Protein AF-A0A962QP21-F1 (afdb_monomer_lite)

Structure (mmCIF, N/CA/C/O backbone):
data_AF-A0A962QP21-F1
#
_entry.id   AF-A0A962QP21-F1
#
loop_
_atom_site.group_PDB
_atom_site.id
_atom_site.type_symbol
_atom_site.label_atom_id
_atom_site.label_alt_id
_atom_site.label_comp_id
_atom_site.label_asym_id
_atom_site.label_entity_id
_atom_site.label_seq_id
_atom_site.pdbx_PDB_ins_code
_atom_site.Cartn_x
_atom_site.Cartn_y
_atom_site.Cartn_z
_atom_site.occupancy
_atom_site.B_iso_or_equiv
_atom_site.auth_seq_id
_atom_site.auth_comp_id
_atom_site.auth_asym_id
_atom_site.auth_atom_id
_atom_site.pdbx_PDB_model_num
ATOM 1 N N . LEU A 1 1 ? -15.918 17.236 3.007 1.00 79.00 1 LEU A N 1
ATOM 2 C CA . LEU A 1 1 ? -15.354 15.909 3.318 1.00 79.00 1 LEU A CA 1
ATOM 3 C C . LEU A 1 1 ? -14.295 16.181 4.358 1.00 79.00 1 LEU A C 1
ATOM 5 O O . LEU A 1 1 ? -13.381 16.943 4.059 1.00 79.00 1 LEU A O 1
ATOM 9 N N . ASP A 1 2 ? -14.498 15.700 5.577 1.00 91.94 2 ASP A N 1
ATOM 10 C CA . ASP A 1 2 ? -13.584 15.998 6.675 1.00 91.94 2 ASP A CA 1
ATOM 11 C C . ASP A 1 2 ? -12.373 15.075 6.570 1.00 91.94 2 ASP A C 1
ATOM 13 O O . ASP A 1 2 ? -12.516 13.861 6.427 1.00 91.94 2 ASP A O 1
ATOM 17 N N . VAL A 1 3 ? -11.179 15.663 6.586 1.00 94.88 3 VAL A N 1
ATOM 18 C CA . VAL A 1 3 ? -9.908 14.940 6.514 1.00 94.88 3 VAL A CA 1
ATOM 19 C C . VAL A 1 3 ? -9.152 15.202 7.805 1.00 94.88 3 VAL A C 1
ATOM 21 O O . VAL A 1 3 ? -8.894 16.353 8.156 1.00 94.88 3 VAL A O 1
ATOM 24 N N . ILE A 1 4 ? -8.790 14.131 8.505 1.00 94.62 4 ILE A N 1
ATOM 25 C CA . ILE A 1 4 ? -8.028 14.197 9.750 1.00 94.62 4 ILE A CA 1
ATOM 26 C C . ILE A 1 4 ? -6.622 13.685 9.445 1.00 94.62 4 ILE A C 1
ATOM 28 O O . ILE A 1 4 ? -6.430 12.495 9.210 1.00 94.62 4 ILE A O 1
ATOM 32 N N . ALA A 1 5 ? -5.653 14.599 9.391 1.00 95.38 5 ALA A N 1
ATOM 33 C CA . ALA A 1 5 ? -4.266 14.290 9.068 1.00 95.38 5 ALA A CA 1
ATOM 34 C C . ALA A 1 5 ? -3.296 15.233 9.819 1.00 95.38 5 ALA A C 1
ATOM 36 O O . ALA A 1 5 ? -3.563 16.438 9.866 1.00 95.38 5 ALA A O 1
ATOM 37 N N . PRO A 1 6 ? -2.175 14.721 10.368 1.00 95.06 6 PRO A N 1
ATOM 38 C CA . PRO A 1 6 ? -1.864 13.296 10.511 1.00 95.06 6 PRO A CA 1
ATOM 39 C C . PRO A 1 6 ? -2.826 12.612 11.500 1.00 95.06 6 PRO A C 1
ATOM 41 O O . PRO A 1 6 ? -3.297 13.235 12.448 1.00 95.06 6 PRO A O 1
ATOM 44 N N . ALA A 1 7 ? -3.134 11.339 11.260 1.00 96.19 7 ALA A N 1
ATOM 45 C CA . ALA A 1 7 ? -3.920 10.512 12.170 1.00 96.19 7 ALA A CA 1
ATOM 46 C C . ALA A 1 7 ? -3.514 9.047 12.007 1.00 96.19 7 ALA A C 1
ATOM 48 O O . ALA A 1 7 ? -3.524 8.518 10.893 1.00 96.19 7 ALA A O 1
ATOM 49 N N . ARG A 1 8 ? -3.152 8.394 13.109 1.00 96.19 8 ARG A N 1
ATOM 50 C CA . ARG A 1 8 ? -2.816 6.970 13.136 1.00 96.19 8 ARG A CA 1
ATOM 51 C C . ARG A 1 8 ? -3.931 6.201 13.828 1.00 96.19 8 ARG A C 1
ATOM 53 O O . ARG A 1 8 ? -4.288 6.534 14.950 1.00 96.19 8 ARG A O 1
ATOM 60 N N . LEU A 1 9 ? -4.436 5.150 13.190 1.00 96.12 9 LEU A N 1
ATOM 61 C CA . LEU A 1 9 ? -5.349 4.207 13.832 1.00 96.12 9 LEU A CA 1
ATOM 62 C C . LEU A 1 9 ? -4.606 3.412 14.916 1.00 96.12 9 LEU A C 1
ATOM 64 O O . LEU A 1 9 ? -3.574 2.801 14.628 1.00 96.12 9 LEU A O 1
ATOM 68 N N . LEU A 1 10 ? -5.145 3.408 16.134 1.00 95.88 10 LEU A N 1
ATOM 69 C CA . LEU A 1 10 ? -4.657 2.583 17.243 1.00 95.88 10 LEU A CA 1
ATOM 70 C C . LEU A 1 10 ? -5.493 1.309 17.403 1.00 95.88 10 LEU A C 1
ATOM 72 O O . LEU A 1 10 ? -4.944 0.222 17.580 1.00 95.88 10 LEU A O 1
ATOM 76 N N . GLY A 1 11 ? -6.811 1.427 17.264 1.00 95.50 11 GLY A N 1
ATOM 77 C CA . GLY A 1 11 ? -7.740 0.312 17.374 1.00 95.50 11 GLY A CA 1
ATOM 78 C C . GLY A 1 11 ? -9.168 0.739 17.082 1.00 95.50 11 GLY A C 1
ATOM 79 O O . GLY A 1 11 ? -9.454 1.922 16.878 1.00 95.50 11 GLY A O 1
ATOM 80 N N . PHE A 1 12 ? -10.066 -0.234 17.037 1.00 96.75 12 PHE A N 1
ATOM 81 C CA . PHE A 1 12 ? -11.490 0.020 16.904 1.00 96.75 12 PHE A CA 1
ATOM 82 C C . PHE A 1 12 ? -12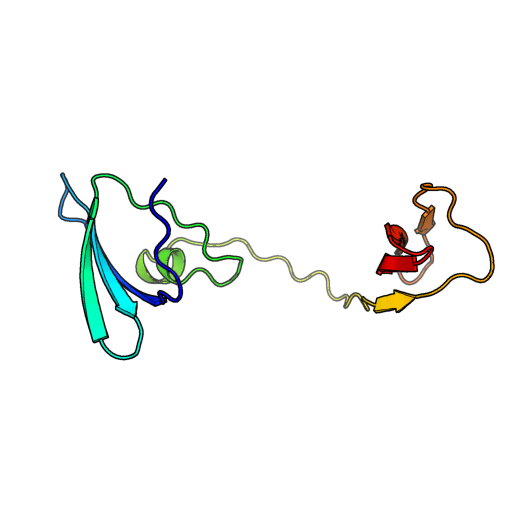.303 -1.077 17.591 1.00 96.75 12 PHE A C 1
ATOM 84 O O . PHE A 1 12 ? -11.832 -2.197 17.788 1.00 96.75 12 PHE A O 1
ATOM 91 N N . VAL A 1 13 ? -13.538 -0.743 17.945 1.00 95.69 13 VAL A N 1
ATOM 92 C CA . VAL A 1 13 ? -14.512 -1.662 18.533 1.00 95.69 13 VAL A CA 1
ATOM 93 C C . VAL A 1 13 ? -15.800 -1.562 17.733 1.00 95.69 13 VAL A C 1
ATOM 95 O O . VAL A 1 13 ? -16.348 -0.472 17.570 1.00 95.69 13 VAL A O 1
ATOM 98 N N . ASP A 1 14 ? -16.285 -2.698 17.239 1.00 93.75 14 ASP A N 1
ATOM 99 C CA . ASP A 1 14 ? -17.618 -2.805 16.649 1.00 93.75 14 ASP A CA 1
ATOM 100 C C . ASP A 1 14 ? -18.645 -3.071 17.759 1.00 93.75 14 ASP A C 1
ATOM 102 O O . ASP A 1 14 ? -18.620 -4.116 18.411 1.00 93.75 14 ASP A O 1
ATOM 106 N N . ALA A 1 15 ? -19.525 -2.098 17.997 1.00 91.31 15 ALA A N 1
ATOM 107 C CA . ALA A 1 15 ? -20.613 -2.178 18.968 1.00 91.31 15 ALA A CA 1
ATOM 108 C C . ALA A 1 15 ? -21.955 -2.594 18.325 1.00 91.31 15 ALA A C 1
ATOM 110 O O . ALA A 1 15 ? -22.987 -2.608 18.997 1.00 91.31 15 ALA A O 1
ATOM 111 N N . GLY A 1 16 ? -21.960 -2.942 17.034 1.00 91.31 16 GLY A N 1
ATOM 112 C CA . GLY A 1 16 ? -23.120 -3.401 16.272 1.00 91.31 16 GLY A CA 1
ATOM 113 C C . GLY A 1 16 ? -23.783 -2.301 15.443 1.00 91.31 16 GLY A C 1
ATOM 114 O O . GLY A 1 16 ? -23.900 -2.433 14.227 1.00 91.31 16 GLY A O 1
ATOM 115 N N . ASP A 1 17 ? -24.239 -1.210 16.066 1.00 95.12 17 ASP A N 1
ATOM 116 C CA . ASP A 1 17 ? -24.839 -0.071 15.345 1.00 95.12 17 ASP A CA 1
ATOM 117 C C . ASP A 1 17 ? -23.812 1.004 14.951 1.00 95.12 17 ASP A C 1
ATOM 119 O O . ASP A 1 17 ? -24.055 1.816 14.044 1.00 95.12 17 ASP A O 1
ATOM 123 N N . ARG A 1 18 ? -22.667 0.999 15.638 1.00 97.19 18 ARG A N 1
ATOM 124 C CA . ARG A 1 18 ? -21.547 1.916 15.466 1.00 97.19 18 ARG A CA 1
ATOM 125 C C . ARG A 1 18 ? -20.210 1.215 15.667 1.00 97.19 18 ARG A C 1
ATOM 127 O O . ARG A 1 18 ? -20.098 0.235 16.396 1.00 97.19 18 ARG A O 1
ATOM 134 N N . VAL A 1 19 ? -19.194 1.794 15.045 1.00 96.94 19 VAL A N 1
ATOM 135 C CA . VAL A 1 19 ? -17.786 1.477 15.228 1.00 96.94 19 VAL A CA 1
ATOM 136 C C . VAL A 1 19 ? -17.122 2.665 15.910 1.00 96.94 19 VAL A C 1
ATOM 138 O O . VAL A 1 19 ? -17.118 3.777 15.364 1.00 96.94 19 VAL A O 1
ATOM 141 N N . SER A 1 20 ? -16.549 2.394 17.076 1.00 97.25 20 SER A N 1
ATOM 142 C CA . SER A 1 20 ? -15.716 3.322 17.829 1.00 97.25 20 SER A CA 1
ATOM 143 C C . SER A 1 20 ? -14.269 3.156 17.384 1.00 97.25 20 SER A C 1
ATOM 145 O O . SER A 1 20 ? -13.771 2.035 17.334 1.00 97.25 20 SER A O 1
ATOM 147 N N . VAL A 1 21 ? -13.603 4.243 17.009 1.00 96.94 21 VAL A N 1
ATOM 148 C CA . VAL A 1 21 ? -12.270 4.232 16.396 1.00 96.94 21 VAL A CA 1
ATOM 149 C C . VAL A 1 21 ? -11.338 5.110 17.213 1.00 96.94 21 VAL A C 1
ATOM 151 O O . VAL A 1 21 ? -11.554 6.315 17.317 1.00 96.94 21 VAL A O 1
ATOM 154 N N . GLU A 1 22 ? -10.276 4.529 17.757 1.00 97.25 22 GLU A N 1
ATOM 155 C CA . GLU A 1 22 ? -9.235 5.272 18.460 1.00 97.25 22 GLU A CA 1
ATOM 156 C C . GLU A 1 22 ? -8.152 5.714 17.482 1.00 97.25 22 GLU A C 1
ATOM 158 O O . GLU A 1 22 ? -7.518 4.895 16.805 1.00 97.25 22 GLU A O 1
ATOM 163 N N . ILE A 1 23 ? -7.922 7.023 17.424 1.00 97.12 23 ILE A N 1
ATOM 164 C CA . ILE A 1 23 ? -6.869 7.622 16.612 1.00 97.12 23 ILE A CA 1
ATOM 165 C C . ILE A 1 23 ? -5.889 8.411 17.475 1.00 97.12 23 ILE A C 1
ATOM 167 O O . ILE A 1 23 ? -6.278 9.108 18.413 1.00 97.12 23 ILE A O 1
ATOM 171 N N . GLU A 1 24 ? -4.614 8.344 17.114 1.00 97.69 24 GLU A N 1
ATOM 172 C CA . GLU A 1 24 ? -3.569 9.226 17.621 1.00 97.69 24 GLU A CA 1
ATOM 173 C C . GLU A 1 24 ? -3.332 10.371 16.636 1.00 97.69 24 GLU A C 1
ATOM 175 O O . GLU A 1 24 ? -3.133 10.152 15.436 1.00 97.69 24 GLU A O 1
ATOM 180 N N . ARG A 1 25 ? -3.295 11.595 17.161 1.00 96.62 25 ARG A N 1
ATOM 181 C CA . ARG A 1 25 ? -2.911 12.804 16.440 1.00 96.62 25 ARG A CA 1
ATOM 182 C C . ARG A 1 25 ? -2.041 13.677 17.331 1.00 96.62 25 ARG A C 1
ATOM 184 O O . ARG A 1 25 ? -2.445 14.014 18.437 1.00 96.6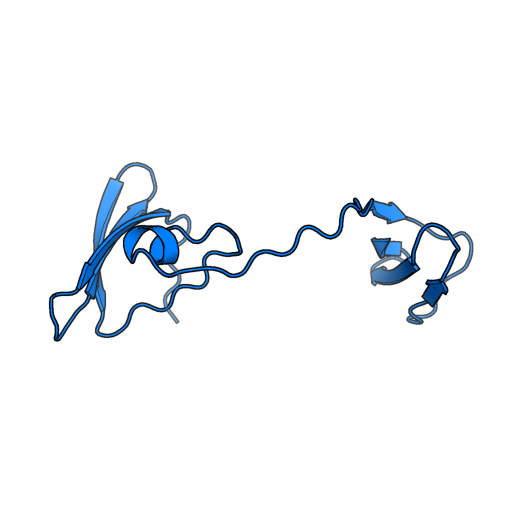2 25 ARG A O 1
ATOM 191 N N . ASP A 1 26 ? -0.869 14.068 16.836 1.00 94.50 26 ASP A N 1
ATOM 192 C CA . ASP A 1 26 ? 0.054 14.970 17.541 1.00 94.50 26 ASP A CA 1
ATOM 193 C C . ASP A 1 26 ? 0.379 14.501 18.984 1.00 94.50 26 ASP A C 1
ATOM 195 O O . ASP A 1 26 ? 0.560 15.307 19.893 1.00 94.50 26 ASP A O 1
ATOM 199 N N . GLY A 1 27 ? 0.423 13.177 19.201 1.00 94.81 27 GLY A N 1
ATOM 200 C CA . GLY A 1 27 ? 0.648 12.541 20.508 1.00 94.81 27 GLY A CA 1
ATOM 201 C C . GLY A 1 27 ? -0.576 12.481 21.433 1.00 94.81 27 GLY A C 1
ATOM 202 O O . GLY A 1 27 ? -0.459 12.050 22.578 1.00 94.81 27 GLY A O 1
ATOM 203 N N . LEU A 1 28 ? -1.748 12.912 20.963 1.00 96.62 28 LEU A N 1
ATOM 204 C CA . LEU A 1 28 ? -3.016 12.863 21.688 1.00 96.62 28 LEU A CA 1
ATOM 205 C C . LEU A 1 28 ? -3.927 11.787 21.098 1.00 96.62 28 LEU A C 1
ATOM 207 O O . LEU A 1 28 ? -4.080 11.687 19.881 1.00 96.62 28 LEU A O 1
ATOM 211 N N . VAL A 1 29 ? -4.573 11.014 21.968 1.00 97.69 29 VAL A N 1
ATOM 212 C CA . VAL A 1 29 ? -5.557 10.001 21.572 1.00 97.69 29 VAL A CA 1
ATOM 213 C C . VAL A 1 29 ? -6.959 10.587 21.651 1.00 97.69 29 VAL A C 1
ATOM 215 O O . VAL A 1 29 ? -7.316 11.248 22.626 1.00 97.69 29 VAL A O 1
ATOM 218 N N . SER A 1 30 ? -7.759 10.339 20.621 1.00 96.81 30 SER A N 1
ATOM 219 C CA . SER A 1 30 ? -9.180 10.679 20.600 1.00 96.81 30 SER A CA 1
ATOM 220 C C . SER A 1 30 ? -9.991 9.591 19.910 1.00 96.81 30 SER A C 1
ATOM 222 O O . SER A 1 30 ? -9.458 8.802 19.129 1.00 96.81 30 SER A O 1
ATOM 224 N N . THR A 1 31 ? -11.287 9.567 20.203 1.00 97.12 31 THR A N 1
ATOM 225 C CA . THR A 1 31 ? -12.216 8.563 19.690 1.00 97.12 31 THR A CA 1
ATOM 226 C C . THR A 1 31 ? -13.149 9.186 18.663 1.00 97.12 31 THR A C 1
ATOM 228 O O . THR A 1 31 ? -13.709 10.262 18.882 1.00 97.12 31 THR A O 1
ATOM 231 N N . LEU A 1 32 ? -13.328 8.493 17.544 1.00 96.06 32 LEU A N 1
ATOM 232 C CA . LEU A 1 32 ? -14.300 8.817 16.511 1.00 96.06 32 LEU A CA 1
ATOM 233 C C . LEU A 1 32 ? -15.383 7.747 16.473 1.00 96.06 32 LEU A C 1
ATOM 235 O O .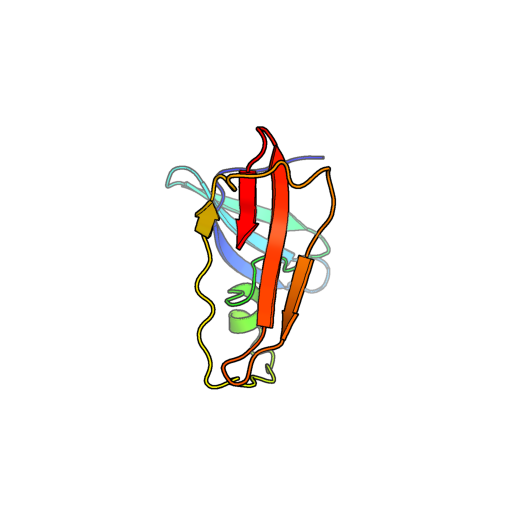 LEU A 1 32 ? -15.102 6.563 16.609 1.00 96.06 32 LEU A O 1
ATOM 239 N N . GLU A 1 33 ? -16.615 8.170 16.221 1.00 96.62 33 GLU A N 1
ATOM 240 C CA . GLU A 1 33 ? -17.761 7.275 16.102 1.00 96.62 33 GLU A CA 1
ATOM 241 C C . GLU A 1 33 ? -18.280 7.295 14.671 1.00 96.62 33 GLU A C 1
ATOM 243 O O . GLU A 1 33 ? -18.512 8.357 14.087 1.00 96.62 33 GLU A O 1
ATOM 248 N N . SER A 1 34 ? -18.512 6.117 14.106 1.00 95.88 34 SER A N 1
ATOM 249 C CA . SER A 1 34 ? -19.064 5.981 12.760 1.00 95.88 34 SER A CA 1
ATOM 250 C C . SER A 1 34 ? -20.019 4.798 12.684 1.00 95.88 34 SER A C 1
ATOM 252 O O . SER A 1 34 ? -20.017 3.942 13.553 1.00 95.88 34 SER A O 1
ATOM 254 N N . ARG A 1 35 ? -20.860 4.731 11.650 1.00 96.75 35 ARG A N 1
ATOM 255 C CA . ARG A 1 35 ? -21.710 3.548 11.396 1.00 96.75 35 ARG A CA 1
ATOM 256 C C . ARG A 1 35 ? -21.022 2.495 10.525 1.00 96.75 35 ARG A C 1
ATOM 258 O O . ARG A 1 35 ? -21.547 1.404 10.358 1.00 96.75 35 ARG A O 1
ATOM 265 N N . LEU A 1 36 ? -19.906 2.861 9.899 1.00 95.12 36 LEU A N 1
ATOM 266 C CA . LEU A 1 36 ? -19.161 2.026 8.970 1.00 95.12 36 LEU A CA 1
ATOM 267 C C . LEU A 1 36 ? -17.702 2.469 8.984 1.00 95.12 36 LEU A C 1
ATOM 269 O O . LEU A 1 36 ? -17.407 3.631 8.699 1.00 95.12 36 LEU A O 1
ATOM 273 N N . LEU A 1 37 ? -16.813 1.514 9.234 1.00 95.19 37 LEU A N 1
ATOM 274 C CA . LEU A 1 37 ? -15.380 1.664 9.043 1.00 95.19 37 LEU A CA 1
ATOM 275 C C . LEU A 1 37 ? -14.975 0.970 7.737 1.00 95.19 37 LEU A C 1
ATOM 277 O O . LEU A 1 37 ? -15.253 -0.211 7.546 1.00 95.19 37 LEU A O 1
ATOM 281 N N . VAL A 1 38 ? -14.311 1.700 6.839 1.00 96.06 38 VAL A N 1
ATOM 282 C CA . VAL A 1 38 ? -13.728 1.141 5.610 1.00 96.06 38 VAL A CA 1
ATOM 283 C C . VAL A 1 38 ? -12.211 1.122 5.753 1.00 96.06 38 VAL A C 1
ATOM 285 O O . VAL A 1 38 ? -11.587 2.173 5.889 1.00 96.06 38 VAL A O 1
ATOM 288 N N . ALA A 1 39 ? -11.615 -0.069 5.699 1.00 95.69 39 ALA A N 1
ATOM 289 C CA . ALA A 1 39 ? -10.166 -0.235 5.706 1.00 95.69 39 ALA A CA 1
ATOM 290 C C . ALA A 1 39 ? -9.581 0.039 4.311 1.00 95.69 39 ALA A C 1
ATOM 292 O O . ALA A 1 39 ? -9.841 -0.698 3.360 1.00 95.69 39 ALA A O 1
ATOM 293 N N . ALA A 1 40 ? -8.787 1.104 4.198 1.00 95.88 40 ALA A N 1
ATOM 294 C CA . ALA A 1 40 ? -8.035 1.476 2.995 1.00 95.88 40 ALA A CA 1
ATOM 295 C C . ALA A 1 40 ? -6.559 1.776 3.335 1.00 95.88 40 ALA A C 1
ATOM 297 O O . ALA A 1 40 ? -5.931 2.659 2.757 1.00 95.88 40 ALA A O 1
ATOM 298 N N . ASP A 1 41 ? -6.011 1.042 4.304 1.00 94.56 41 ASP A N 1
ATOM 299 C CA . ASP A 1 41 ? -4.709 1.234 4.959 1.00 94.56 41 ASP A CA 1
ATOM 300 C C . ASP A 1 41 ? -3.568 0.384 4.354 1.00 94.56 41 ASP A C 1
ATOM 302 O O . ASP A 1 41 ? -2.530 0.165 4.976 1.00 94.56 41 ASP A O 1
ATOM 306 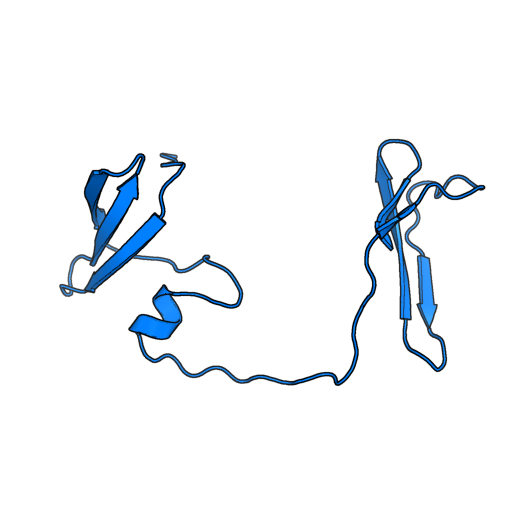N N . GLY A 1 42 ? -3.721 -0.057 3.101 1.00 94.75 42 GLY A N 1
ATOM 307 C CA . GLY A 1 42 ? -2.662 -0.692 2.310 1.00 94.75 42 GLY A CA 1
ATOM 308 C C . GLY A 1 42 ? -2.483 -2.203 2.523 1.00 94.75 42 GLY A C 1
ATOM 309 O O . GLY A 1 42 ? -3.293 -2.890 3.143 1.00 94.75 42 GLY A O 1
ATOM 310 N N . GLY A 1 43 ? -1.407 -2.756 1.946 1.00 92.00 43 GLY A N 1
ATOM 311 C CA . GLY A 1 43 ? -1.143 -4.204 1.942 1.00 92.00 43 GLY A CA 1
ATOM 312 C C . GLY A 1 43 ? -0.932 -4.804 3.339 1.00 92.00 43 GLY A C 1
ATOM 313 O O . GLY A 1 43 ? -1.372 -5.926 3.600 1.00 92.00 43 GLY A O 1
ATOM 314 N N . SER A 1 44 ? -0.352 -4.038 4.262 1.00 90.44 44 SER A N 1
ATOM 315 C CA . SER A 1 44 ? -0.147 -4.402 5.673 1.00 90.44 44 SER A CA 1
ATOM 316 C C . SER A 1 44 ? -1.219 -3.776 6.575 1.00 90.44 44 SER A C 1
ATOM 318 O O . SER A 1 44 ? -0.898 -3.122 7.558 1.00 90.44 44 SER A O 1
ATOM 320 N N . SER A 1 45 ? -2.487 -3.917 6.176 1.00 95.44 45 SER A N 1
ATOM 321 C CA . SER A 1 45 ? -3.646 -3.364 6.885 1.00 95.44 45 SER A CA 1
ATOM 322 C C . SER A 1 45 ? -3.714 -3.818 8.347 1.00 95.44 45 SER A C 1
ATOM 324 O O . SER A 1 45 ? -3.867 -5.012 8.617 1.00 95.44 45 SER A O 1
ATOM 326 N N . THR A 1 46 ? -3.685 -2.853 9.268 1.00 92.75 46 THR A N 1
ATOM 327 C CA . THR A 1 46 ? -3.862 -3.068 10.711 1.00 92.75 46 THR A CA 1
ATOM 328 C C . THR A 1 46 ? -5.292 -3.504 11.015 1.00 92.75 46 THR A C 1
ATOM 330 O O . THR A 1 46 ? -5.509 -4.374 11.854 1.00 92.75 46 THR A O 1
ATOM 333 N N . VAL A 1 47 ? -6.282 -2.935 10.313 1.00 95.88 47 VAL A N 1
ATOM 334 C CA . VAL A 1 47 ? -7.698 -3.294 10.511 1.00 95.88 47 VAL A CA 1
ATOM 335 C C . VAL A 1 47 ? -7.927 -4.764 10.186 1.00 95.88 47 VAL A C 1
ATOM 337 O O . VAL A 1 47 ? -8.530 -5.495 10.967 1.00 95.88 47 VAL A O 1
ATOM 340 N N . ARG A 1 48 ? -7.404 -5.215 9.043 1.00 95.75 48 ARG A N 1
ATOM 341 C CA . ARG A 1 48 ? -7.519 -6.609 8.613 1.00 95.75 48 ARG A CA 1
ATOM 342 C C . ARG A 1 48 ? -6.874 -7.569 9.612 1.00 95.75 48 ARG A C 1
ATOM 344 O O . ARG A 1 48 ? -7.427 -8.636 9.857 1.00 95.75 48 ARG A O 1
ATOM 351 N N . GLU A 1 49 ? -5.718 -7.198 10.159 1.00 93.25 49 GLU A N 1
ATOM 352 C CA . GLU A 1 49 ? -5.010 -7.990 11.170 1.00 93.25 49 GLU A CA 1
ATOM 353 C C . GLU A 1 49 ? -5.799 -8.080 12.486 1.00 93.25 49 GLU A C 1
ATOM 355 O O . GLU A 1 49 ? -5.905 -9.168 13.041 1.00 93.25 49 GLU A O 1
ATOM 360 N N . GLN A 1 50 ? -6.427 -6.990 12.946 1.00 92.75 50 GLN A N 1
ATOM 361 C CA . GLN A 1 50 ? -7.278 -7.000 14.150 1.00 92.75 50 GLN A CA 1
ATOM 362 C C . GLN A 1 50 ? -8.561 -7.833 13.986 1.00 92.75 50 GLN A C 1
ATOM 364 O O . GLN A 1 50 ? -9.068 -8.368 14.968 1.00 92.75 50 GLN A O 1
ATOM 369 N N . LEU A 1 51 ? -9.075 -7.961 12.758 1.00 94.44 51 LEU A N 1
ATOM 370 C CA . LEU A 1 51 ? -10.247 -8.788 12.437 1.00 94.44 51 LEU A CA 1
ATOM 371 C C . LEU A 1 51 ? -9.914 -10.257 12.135 1.00 94.44 51 LEU A C 1
ATOM 373 O O . LEU A 1 51 ? -10.827 -11.013 11.809 1.00 94.44 51 LEU A O 1
ATOM 377 N N . ASP A 1 52 ? -8.638 -10.651 12.184 1.00 94.50 52 ASP A N 1
ATOM 378 C CA . ASP A 1 52 ? -8.165 -11.992 11.808 1.00 94.50 52 ASP A CA 1
ATOM 379 C C . ASP A 1 52 ? -8.659 -12.444 10.415 1.00 94.50 52 ASP A C 1
ATOM 381 O O . ASP A 1 52 ? -9.023 -13.597 10.174 1.00 94.50 52 ASP A O 1
ATOM 385 N N . LEU A 1 53 ? -8.714 -11.504 9.461 1.00 95.00 53 LEU A N 1
ATOM 386 C CA . LEU A 1 53 ? -9.183 -11.807 8.110 1.00 95.00 53 LEU A CA 1
ATOM 387 C C . LEU A 1 53 ? -8.083 -12.524 7.308 1.00 95.00 53 LEU A C 1
ATOM 389 O O . LEU A 1 53 ? -6.985 -11.975 7.137 1.00 95.00 53 LEU A O 1
ATOM 393 N N . PRO A 1 54 ? -8.365 -13.713 6.744 1.00 94.56 54 PRO A N 1
ATOM 394 C CA . PRO A 1 54 ? -7.368 -14.489 6.022 1.00 94.56 54 PRO A CA 1
ATOM 395 C C . PRO A 1 54 ? -6.951 -13.800 4.718 1.00 94.56 54 PRO A C 1
ATOM 397 O O . PRO A 1 54 ? -7.758 -13.184 4.021 1.00 94.56 54 PRO A O 1
ATOM 400 N N . VAL A 1 55 ? -5.676 -13.957 4.349 1.00 94.38 55 VAL A N 1
ATOM 401 C CA . VAL A 1 55 ? -5.110 -13.418 3.104 1.00 94.38 55 VAL A CA 1
ATOM 402 C C . VAL A 1 55 ? -4.447 -14.529 2.313 1.00 94.38 55 VAL A C 1
ATOM 404 O O . VAL A 1 55 ? -3.586 -15.243 2.824 1.00 94.38 55 VAL A O 1
ATOM 407 N N . GLN A 1 56 ? -4.790 -14.624 1.033 1.00 94.19 56 GLN A N 1
ATOM 408 C CA . GLN A 1 56 ? -4.020 -15.423 0.091 1.00 94.19 56 GLN A CA 1
ATOM 409 C C . GLN A 1 56 ? -2.807 -14.613 -0.372 1.00 94.19 56 GLN A C 1
ATOM 411 O O . GLN A 1 56 ? -2.941 -13.493 -0.866 1.00 94.19 56 GLN A O 1
ATOM 416 N N . ARG A 1 57 ? -1.609 -15.163 -0.164 1.00 93.06 57 ARG A N 1
ATOM 417 C CA . ARG A 1 57 ? -0.341 -14.523 -0.525 1.00 93.06 57 ARG A CA 1
ATOM 418 C C . ARG A 1 57 ? 0.385 -15.384 -1.545 1.00 93.06 57 ARG A C 1
ATOM 420 O O . ARG A 1 57 ? 0.574 -16.576 -1.323 1.00 93.06 57 ARG A O 1
ATOM 427 N N . TRP A 1 58 ? 0.852 -14.750 -2.614 1.00 94.50 58 TRP A N 1
ATOM 428 C CA . TRP A 1 58 ? 1.707 -15.373 -3.617 1.00 94.50 58 TRP A CA 1
ATOM 429 C C . TRP A 1 58 ? 3.038 -14.638 -3.657 1.00 94.50 58 TRP A C 1
ATOM 431 O O . TRP A 1 58 ? 3.086 -13.431 -3.882 1.00 94.50 58 TRP A O 1
ATOM 441 N N . GLN A 1 59 ? 4.123 -15.366 -3.418 1.00 93.50 59 GLN A N 1
ATOM 442 C CA . GLN A 1 59 ? 5.470 -14.839 -3.595 1.00 93.50 59 GLN A CA 1
ATOM 443 C C . GLN A 1 59 ? 5.885 -15.064 -5.046 1.00 93.50 59 GLN A C 1
ATOM 445 O O . GLN A 1 59 ? 5.995 -16.205 -5.483 1.00 93.50 59 GLN A O 1
ATOM 450 N N . TYR A 1 60 ? 6.120 -13.984 -5.790 1.00 91.44 60 TYR A N 1
ATOM 451 C CA . TYR A 1 60 ? 6.516 -14.082 -7.201 1.00 91.44 60 TYR A CA 1
ATOM 452 C C . TYR A 1 60 ? 7.980 -14.506 -7.385 1.00 91.44 60 TYR A C 1
ATOM 454 O O . TYR A 1 60 ? 8.383 -14.838 -8.493 1.00 91.44 60 TYR A O 1
ATOM 462 N N . GLY A 1 61 ? 8.790 -14.500 -6.319 1.00 92.44 61 GLY A N 1
ATOM 46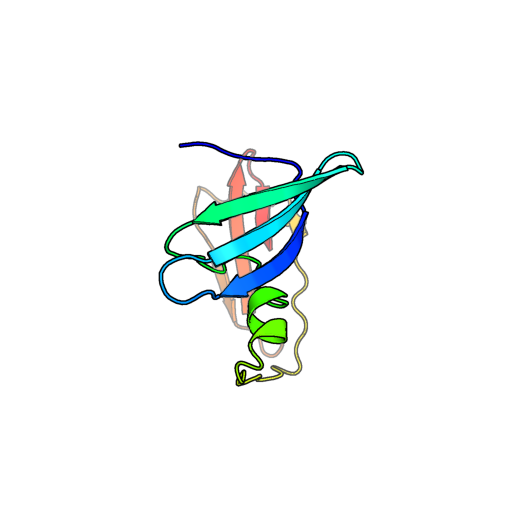3 C CA . GLY A 1 61 ? 10.212 -14.861 -6.392 1.00 92.44 61 GLY A CA 1
ATOM 464 C C . GLY A 1 61 ? 11.060 -13.874 -7.202 1.00 92.44 61 GLY A C 1
ATOM 465 O O . GLY A 1 61 ? 12.174 -14.201 -7.597 1.00 92.44 61 GLY A O 1
ATOM 466 N N . GLN A 1 62 ? 10.533 -12.676 -7.456 1.00 90.81 62 GLN A N 1
ATOM 467 C CA . GLN A 1 62 ? 11.159 -11.622 -8.244 1.00 90.81 62 GLN A CA 1
ATOM 468 C C . GLN A 1 62 ? 11.111 -10.304 -7.472 1.00 90.81 62 GLN A C 1
ATOM 470 O O . GLN A 1 62 ? 10.163 -10.044 -6.729 1.00 90.81 62 GLN A O 1
ATOM 475 N N . SER A 1 63 ? 12.117 -9.462 -7.691 1.00 92.81 63 SER A N 1
ATOM 476 C CA . SER A 1 63 ? 12.153 -8.083 -7.204 1.00 92.81 63 SER A CA 1
ATOM 477 C C . SER A 1 63 ? 12.107 -7.138 -8.397 1.00 92.81 63 SER A C 1
ATOM 479 O O . SER A 1 63 ? 12.855 -7.326 -9.355 1.00 92.81 63 SER A O 1
ATOM 481 N N . ALA A 1 64 ? 11.260 -6.114 -8.328 1.00 92.88 64 ALA A N 1
ATOM 482 C CA . ALA A 1 64 ? 11.257 -5.022 -9.295 1.00 92.88 64 ALA A CA 1
ATOM 483 C C . ALA A 1 64 ? 12.159 -3.888 -8.794 1.00 92.88 64 ALA A C 1
ATOM 485 O O . ALA A 1 64 ? 12.090 -3.501 -7.626 1.00 92.88 64 ALA A O 1
ATOM 486 N N . VAL A 1 65 ? 12.999 -3.352 -9.677 1.00 94.31 65 VAL A N 1
ATOM 487 C CA . VAL A 1 65 ? 13.739 -2.112 -9.424 1.00 94.31 65 VAL A CA 1
ATOM 488 C C . VAL A 1 65 ? 12.931 -0.980 -10.027 1.00 94.31 65 VAL A C 1
ATOM 490 O O . VAL A 1 65 ? 12.684 -1.003 -11.228 1.00 94.31 65 VAL A O 1
ATOM 493 N N . VAL A 1 66 ? 12.557 -0.004 -9.201 1.00 96.25 66 VAL A N 1
ATOM 494 C CA . VAL A 1 66 ? 11.831 1.185 -9.652 1.00 96.25 66 VAL A CA 1
ATOM 495 C C . VAL A 1 66 ? 12.693 2.428 -9.531 1.00 96.25 66 VAL A C 1
ATOM 497 O O . VAL A 1 66 ? 13.414 2.600 -8.543 1.00 96.25 66 VAL A O 1
ATOM 500 N N . THR A 1 67 ? 12.651 3.298 -10.536 1.00 97.19 67 THR A N 1
ATOM 501 C CA . THR A 1 67 ? 13.411 4.555 -10.514 1.00 97.19 67 THR A CA 1
ATOM 502 C C . THR A 1 67 ? 12.869 5.578 -11.506 1.00 97.19 67 THR A C 1
ATOM 504 O O . THR A 1 67 ? 12.206 5.236 -12.479 1.00 97.19 67 THR A O 1
ATOM 507 N N . ASN A 1 68 ? 13.196 6.850 -11.284 1.00 97.62 68 ASN A N 1
ATOM 508 C CA . ASN A 1 68 ? 12.923 7.914 -12.241 1.00 97.62 68 ASN A CA 1
ATOM 509 C C . ASN A 1 68 ? 14.160 8.156 -13.106 1.00 97.62 68 ASN A C 1
ATOM 511 O O . ASN A 1 68 ? 15.246 8.408 -12.581 1.00 97.62 68 ASN A O 1
ATOM 515 N N . ILE A 1 69 ? 13.986 8.150 -14.424 1.00 96.62 69 ILE A N 1
ATOM 516 C CA . ILE A 1 69 ? 15.057 8.418 -15.387 1.00 96.62 69 ILE A CA 1
ATOM 517 C C . ILE A 1 69 ? 14.709 9.583 -16.309 1.00 96.62 69 ILE A C 1
ATOM 519 O O . ILE A 1 69 ? 13.539 9.869 -16.567 1.00 96.62 69 ILE A O 1
ATOM 523 N N . SER A 1 70 ? 15.744 10.213 -16.860 1.00 97.25 70 SER A N 1
ATOM 524 C CA . SER A 1 70 ? 15.625 11.147 -17.980 1.00 97.25 70 SER A CA 1
ATOM 525 C C . SER A 1 70 ? 16.114 10.447 -19.252 1.00 97.25 70 SER A C 1
ATOM 527 O O . SER A 1 70 ? 17.325 10.279 -19.416 1.00 97.25 70 SER A O 1
ATOM 529 N N . PRO A 1 71 ? 15.214 9.980 -20.135 1.00 95.19 71 PRO A N 1
ATOM 530 C CA . PRO A 1 71 ? 15.612 9.345 -21.383 1.00 95.19 71 PRO A CA 1
ATOM 531 C C . PRO A 1 71 ? 16.277 10.353 -22.331 1.00 95.19 71 PRO A C 1
ATOM 533 O O . PRO A 1 71 ? 15.932 11.532 -22.360 1.00 95.19 71 PRO A O 1
ATOM 536 N N . ALA A 1 72 ? 17.206 9.876 -23.163 1.00 96.81 72 ALA A N 1
ATOM 537 C CA . ALA A 1 72 ? 17.866 10.713 -24.172 1.00 96.81 72 ALA A CA 1
ATOM 538 C C . ALA A 1 72 ? 16.901 11.208 -25.267 1.00 96.81 72 ALA A C 1
ATOM 540 O O . ALA A 1 72 ? 17.127 12.248 -25.881 1.00 96.81 72 ALA A O 1
ATOM 541 N N . GLN A 1 73 ? 15.829 10.453 -25.524 1.00 96.12 73 GLN A N 1
ATOM 542 C CA . GLN A 1 73 ? 14.767 10.818 -26.456 1.00 96.12 73 GLN A CA 1
ATOM 543 C C . GLN A 1 73 ? 13.476 11.085 -25.688 1.00 96.12 73 GLN A C 1
ATOM 545 O O . GLN A 1 73 ? 13.152 10.372 -24.741 1.00 96.12 73 GLN A O 1
ATOM 550 N N . ALA A 1 74 ? 12.712 12.086 -26.129 1.00 96.06 74 ALA A N 1
ATOM 551 C CA . ALA A 1 74 ? 11.419 12.388 -25.531 1.00 96.06 74 ALA A CA 1
ATOM 552 C C . ALA A 1 74 ? 10.481 11.174 -25.630 1.00 96.06 74 ALA A C 1
ATOM 554 O O . ALA A 1 74 ? 10.257 10.645 -26.718 1.00 96.06 74 ALA A O 1
ATOM 555 N N . HIS A 1 75 ? 9.870 10.796 -24.507 1.00 96.38 75 HIS A N 1
ATOM 556 C CA . HIS A 1 75 ? 8.901 9.698 -24.439 1.00 96.38 75 HIS A CA 1
ATOM 557 C C . HIS A 1 75 ? 7.599 9.992 -25.207 1.00 96.38 75 HIS A C 1
ATOM 559 O O . HIS A 1 75 ? 6.843 9.073 -25.498 1.00 96.38 75 HIS A O 1
ATOM 565 N N . ARG A 1 76 ? 7.319 11.263 -25.549 1.00 96.81 76 ARG A N 1
ATOM 566 C CA . ARG A 1 76 ? 6.145 11.701 -26.343 1.00 96.81 76 ARG A CA 1
ATOM 567 C C . ARG A 1 76 ? 4.808 11.170 -25.807 1.00 96.81 76 ARG A C 1
ATOM 569 O O . ARG A 1 76 ? 3.905 10.863 -26.574 1.00 96.81 76 ARG A O 1
ATOM 576 N N . ASN A 1 77 ? 4.698 11.073 -24.482 1.00 97.00 77 ASN A N 1
ATOM 577 C CA . ASN A 1 77 ? 3.552 10.486 -23.776 1.00 97.00 77 ASN A CA 1
ATOM 578 C C . ASN A 1 77 ? 3.207 9.044 -24.205 1.00 97.00 77 ASN A C 1
ATOM 580 O O . ASN A 1 77 ? 2.067 8.618 -24.053 1.00 97.00 77 ASN A O 1
ATOM 584 N N . VAL A 1 78 ? 4.185 8.288 -24.711 1.00 97.62 78 VAL A N 1
ATOM 585 C CA . VAL A 1 78 ? 4.042 6.868 -25.048 1.00 97.62 78 VAL A CA 1
ATOM 586 C C . VAL A 1 78 ? 4.694 6.028 -23.958 1.00 97.62 78 VAL A C 1
ATOM 588 O O . VAL A 1 78 ? 5.871 6.217 -23.651 1.00 97.62 78 VAL A O 1
ATOM 591 N N . ALA A 1 79 ? 3.927 5.105 -23.380 1.00 97.75 79 ALA A N 1
ATOM 592 C CA . ALA A 1 79 ? 4.464 4.076 -22.504 1.00 97.75 79 ALA A CA 1
ATOM 593 C C . ALA A 1 79 ? 5.070 2.941 -23.333 1.00 97.75 79 ALA A C 1
ATOM 595 O O . ALA A 1 79 ? 4.481 2.512 -24.327 1.00 97.75 79 ALA A O 1
ATOM 596 N N . TYR A 1 80 ? 6.233 2.454 -22.911 1.00 96.31 80 TYR A N 1
ATOM 597 C CA . TYR A 1 80 ? 6.880 1.293 -23.513 1.00 96.31 80 TYR A CA 1
ATOM 598 C C . TYR A 1 80 ? 6.962 0.171 -22.493 1.00 96.31 80 TYR A C 1
ATOM 600 O O . TYR A 1 80 ? 7.253 0.410 -21.326 1.00 96.31 80 TYR A O 1
ATOM 608 N N . GLU A 1 81 ? 6.768 -1.056 -22.954 1.00 97.50 81 GLU A N 1
ATOM 609 C CA . GLU A 1 81 ? 7.036 -2.254 -22.176 1.00 97.50 81 GLU A CA 1
ATOM 610 C C . GLU A 1 81 ? 7.784 -3.245 -23.062 1.00 97.50 81 GLU A C 1
ATOM 612 O O . GLU A 1 81 ? 7.416 -3.479 -24.216 1.00 97.50 81 GLU A O 1
ATOM 617 N N . ARG A 1 82 ? 8.874 -3.799 -22.536 1.00 96.19 82 ARG A N 1
ATOM 618 C CA . ARG A 1 82 ? 9.663 -4.825 -23.208 1.00 96.19 82 ARG A CA 1
ATOM 619 C C . ARG A 1 82 ? 9.765 -6.045 -22.312 1.00 96.19 82 ARG A C 1
ATOM 621 O O . ARG A 1 82 ? 10.313 -5.964 -21.219 1.00 96.19 82 ARG A O 1
ATOM 628 N N . PHE A 1 83 ? 9.330 -7.187 -22.825 1.00 95.88 83 PHE A N 1
ATOM 629 C CA . PHE A 1 83 ? 9.535 -8.479 -22.181 1.00 95.88 83 PHE A CA 1
ATOM 630 C C . PHE A 1 83 ? 10.936 -9.009 -22.502 1.00 95.88 83 PHE A C 1
ATOM 632 O O . PHE A 1 83 ? 11.371 -8.991 -23.656 1.00 95.88 83 PHE A O 1
ATOM 639 N N . THR A 1 84 ? 11.653 -9.449 -21.473 1.00 93.56 84 THR A N 1
ATOM 640 C CA . THR A 1 84 ? 12.978 -10.076 -21.571 1.00 93.56 84 THR A CA 1
ATOM 641 C C . THR A 1 84 ? 12.974 -11.407 -20.827 1.00 93.56 84 THR A C 1
ATOM 643 O O . THR A 1 84 ? 12.065 -11.662 -20.036 1.00 93.56 84 THR A O 1
ATOM 646 N N . ASP A 1 85 ? 14.009 -12.226 -21.015 1.00 93.44 85 ASP A N 1
ATOM 647 C CA . ASP A 1 85 ? 14.146 -13.507 -20.307 1.00 93.44 85 ASP A CA 1
ATOM 648 C C . ASP A 1 85 ? 14.193 -13.341 -18.774 1.00 93.44 85 ASP A C 1
ATOM 650 O O . ASP A 1 85 ? 13.815 -14.247 -18.037 1.00 93.44 85 ASP A O 1
ATOM 654 N N . SER A 1 86 ? 14.615 -12.170 -18.280 1.00 90.56 86 SER A N 1
ATOM 655 C CA . SER A 1 86 ? 14.649 -11.829 -16.850 1.00 90.56 86 SER A CA 1
ATOM 656 C C . SER A 1 86 ? 13.377 -11.149 -16.325 1.00 90.56 86 SER A C 1
ATOM 658 O O . SER A 1 86 ? 13.311 -10.825 -15.141 1.00 90.56 86 SER A O 1
ATOM 660 N N . GLY A 1 87 ? 12.374 -10.919 -17.176 1.00 91.62 87 GLY A N 1
ATOM 661 C CA . GLY A 1 87 ? 11.135 -10.215 -16.832 1.00 91.62 87 GLY A CA 1
ATOM 662 C C . GLY A 1 87 ? 10.894 -8.946 -17.660 1.00 91.62 87 GLY A C 1
ATOM 663 O O . GLY A 1 87 ? 11.683 -8.618 -18.555 1.00 91.62 87 GLY A O 1
ATOM 664 N N . PRO A 1 88 ? 9.774 -8.246 -17.419 1.00 95.31 88 PRO A N 1
ATOM 665 C CA . PRO A 1 88 ? 9.432 -7.024 -18.134 1.00 95.31 88 PRO A CA 1
ATOM 666 C C . PRO A 1 88 ? 10.273 -5.827 -17.671 1.00 95.31 88 PRO A C 1
ATOM 668 O O . PRO A 1 88 ? 10.680 -5.735 -16.515 1.00 95.31 88 PRO A O 1
ATOM 671 N N . VAL A 1 89 ? 10.486 -4.881 -18.583 1.00 95.69 89 VAL A N 1
ATOM 672 C CA . VAL A 1 89 ? 10.975 -3.528 -18.296 1.00 95.69 89 VAL A CA 1
ATOM 673 C C . VAL A 1 89 ? 9.961 -2.548 -18.864 1.00 95.69 89 VAL A C 1
ATOM 675 O O . VAL A 1 89 ? 9.690 -2.581 -20.068 1.00 95.69 89 VAL A O 1
ATOM 678 N N . ALA A 1 90 ? 9.419 -1.683 -18.012 1.00 97.12 90 ALA A N 1
ATOM 679 C CA . ALA A 1 90 ? 8.463 -0.655 -18.395 1.00 97.12 90 ALA A CA 1
ATOM 680 C C . ALA A 1 90 ? 9.114 0.735 -18.377 1.00 97.12 90 ALA A C 1
ATOM 682 O O . ALA A 1 90 ? 10.062 0.988 -17.643 1.00 97.12 90 ALA A O 1
ATOM 683 N N . LEU A 1 91 ? 8.605 1.635 -19.213 1.00 97.25 91 LEU A N 1
ATOM 684 C CA . LEU A 1 91 ? 8.902 3.062 -19.192 1.00 97.25 91 LEU A CA 1
ATOM 685 C C . LEU A 1 91 ? 7.580 3.815 -19.242 1.00 97.25 91 LEU A C 1
ATOM 687 O O . LEU A 1 91 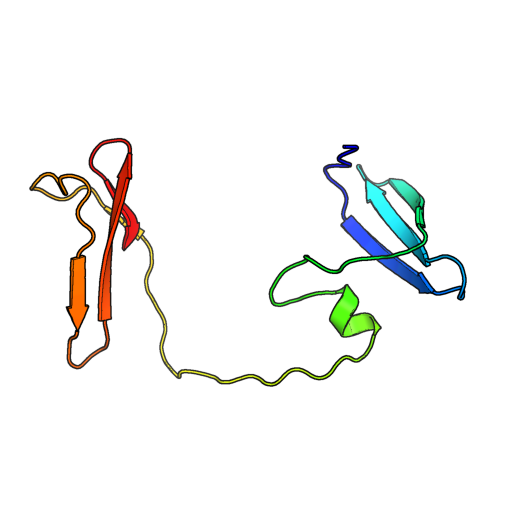? 6.907 3.836 -20.275 1.00 97.25 91 LEU A O 1
ATOM 691 N N . LEU A 1 92 ? 7.217 4.432 -18.123 1.00 98.06 92 LEU A N 1
ATOM 692 C CA . LEU A 1 92 ? 5.977 5.175 -17.957 1.00 98.06 92 LEU A CA 1
ATOM 693 C C . LEU A 1 92 ? 6.257 6.684 -18.040 1.00 98.06 92 LEU A C 1
ATOM 695 O O . LEU A 1 92 ? 7.003 7.202 -17.207 1.00 98.06 92 LEU A O 1
ATOM 699 N N . PRO A 1 93 ? 5.676 7.406 -19.015 1.00 97.75 93 PRO A N 1
ATOM 700 C CA . PRO A 1 93 ? 5.809 8.852 -19.152 1.00 97.75 93 PRO A CA 1
ATOM 701 C C . PRO A 1 93 ? 5.496 9.619 -17.868 1.00 97.75 93 PRO A C 1
ATOM 703 O O . PRO A 1 93 ? 4.447 9.422 -17.257 1.00 97.75 93 PRO A O 1
ATOM 706 N N . MET A 1 94 ? 6.374 10.552 -17.510 1.00 97.56 94 MET A N 1
ATOM 707 C CA . MET A 1 94 ? 6.165 11.503 -16.421 1.00 97.56 94 MET A CA 1
ATOM 708 C C . MET A 1 94 ? 6.264 12.944 -16.930 1.00 97.56 94 MET A C 1
ATOM 710 O O . MET A 1 94 ? 6.600 13.210 -18.085 1.00 97.56 94 MET A O 1
ATOM 714 N N . SER A 1 95 ? 5.965 13.900 -16.051 1.00 96.19 95 SER A N 1
ATOM 715 C CA . SER A 1 95 ? 6.243 15.310 -16.308 1.00 96.19 95 SER A CA 1
ATOM 716 C C . SER A 1 95 ? 7.742 15.560 -16.527 1.00 96.19 95 SER A C 1
ATOM 718 O O . SER A 1 95 ? 8.597 14.750 -16.162 1.00 96.19 95 SER A O 1
ATOM 720 N N . GLU A 1 96 ? 8.059 16.708 -17.134 1.00 96.06 96 GLU A N 1
ATOM 721 C CA . GLU A 1 96 ? 9.441 17.179 -17.338 1.00 96.06 96 GLU A CA 1
ATOM 722 C C . GLU A 1 96 ? 10.298 16.253 -18.215 1.00 96.06 96 GLU A C 1
ATOM 724 O O . GLU A 1 96 ? 11.522 16.237 -18.111 1.00 96.06 96 GLU A O 1
ATOM 729 N N . GLY A 1 97 ? 9.665 15.475 -19.095 1.00 95.38 97 GLY A N 1
ATOM 730 C CA . GLY A 1 97 ? 10.382 14.591 -20.011 1.00 95.38 97 GLY A CA 1
ATOM 731 C C . GLY A 1 97 ? 10.936 13.326 -19.352 1.00 95.38 97 GLY A C 1
ATOM 732 O O . GLY A 1 97 ? 11.709 12.620 -19.996 1.00 95.38 97 GLY A O 1
ATOM 733 N N . ARG A 1 98 ? 10.586 13.043 -18.090 1.00 97.56 98 ARG A N 1
ATOM 734 C CA . ARG A 1 98 ? 11.068 11.883 -17.329 1.00 97.56 98 ARG A CA 1
ATOM 735 C C . ARG A 1 98 ? 10.253 10.625 -17.618 1.00 97.56 98 ARG A C 1
ATOM 737 O O . ARG A 1 98 ? 9.169 10.673 -18.198 1.00 97.56 98 ARG A O 1
ATOM 744 N N . CYS A 1 99 ? 10.763 9.484 -17.176 1.00 97.50 99 CYS A N 1
ATOM 745 C CA . CYS A 1 99 ? 10.016 8.233 -17.121 1.00 97.50 99 CYS A CA 1
ATOM 746 C C . CYS A 1 99 ? 10.182 7.569 -15.755 1.00 97.50 99 CYS A C 1
ATOM 748 O O . CYS A 1 99 ? 11.277 7.611 -15.193 1.00 97.50 99 CYS A O 1
ATOM 750 N N . ALA A 1 100 ? 9.120 6.935 -15.262 1.00 97.50 100 ALA A N 1
ATOM 751 C CA . ALA A 1 100 ? 9.222 5.927 -14.216 1.00 97.50 100 ALA A CA 1
ATOM 752 C C . ALA A 1 100 ? 9.530 4.577 -14.874 1.00 97.50 100 ALA A C 1
ATOM 754 O O . ALA A 1 100 ? 8.881 4.206 -15.856 1.00 97.50 100 ALA A O 1
ATOM 755 N N . VAL A 1 101 ? 10.543 3.893 -14.354 1.00 94.19 101 VAL A N 1
ATOM 756 C CA . VAL A 1 101 ? 10.899 2.503 -14.668 1.00 94.19 101 VAL A CA 1
ATOM 757 C C . VAL A 1 101 ? 10.365 1.627 -13.553 1.00 94.19 101 VAL A C 1
ATOM 759 O O . VAL A 1 101 ? 10.529 2.062 -12.387 1.00 94.19 101 VAL A O 1
#

Radius of gyration: 21.16 Å; chains: 1; bounding box: 43×33×48 Å

Secondary structure (DSSP, 8-state):
-----S-EEEEEEE-SS-EEEEEEETTEEEEEEES-----S-TT-HHHHHTT--------S------EE--SS--TT--EEEEETTEEEEEEE-GGG-EE-

Sequence (101 aa):
LDVIAPARLLGFVDAGDRVSVEIERDGLVSTLESRLLVAADGGSSTVREQLDLPVQRWQYGQSAVVTNISPAQAHRNVAYERFTDSGPVALLPMSEGRCAV

Foldseek 3Di:
DDDDPPKDWPDWDCPPQWIWTWIDDPNDIDIDIDRDDDFPPDPPTPHCVVVVPDDDDDDPVDDDDKDKAQDPDQCVQDKDWDQDPNGIDIWGDDPPSITID

pLDDT: mean 95.21, std 2.47, range [79.0, 98.06]